Protein AF-I0KA19-F1 (afdb_monomer)

Sequence (74 aa):
MLTQSLSPLADYPVKESIRDLARLQRTYDPSDEVFWTYFNARVLQNEPIGVEDFVSQTYTTPEPYGQLSGASID

Radius of gyration: 19.94 Å; Cα contacts (8 Å, |Δi|>4): 35; chains: 1; bounding box: 19×35×82 Å

Structure (mmCIF, N/CA/C/O backbone):
data_AF-I0KA19-F1
#
_entry.id   AF-I0KA19-F1
#
loop_
_atom_site.group_PDB
_atom_site.id
_atom_site.type_symbol
_atom_site.label_atom_id
_atom_site.label_alt_id
_atom_site.label_comp_id
_atom_site.label_asym_id
_atom_site.label_entity_id
_atom_site.label_seq_id
_atom_site.pdbx_PDB_ins_code
_atom_site.Cartn_x
_atom_site.Cartn_y
_atom_site.Cartn_z
_atom_site.occupancy
_atom_site.B_iso_or_equiv
_atom_site.auth_seq_id
_atom_site.auth_comp_id
_atom_site.auth_asym_id
_atom_site.auth_atom_id
_atom_site.pdbx_PDB_model_num
ATOM 1 N N . MET A 1 1 ? -3.584 9.336 45.493 1.00 38.03 1 MET A N 1
ATOM 2 C CA . MET A 1 1 ? -2.752 9.794 44.363 1.00 38.03 1 MET A CA 1
ATOM 3 C C . MET A 1 1 ? -3.162 8.987 43.146 1.00 38.03 1 MET A C 1
ATOM 5 O O . MET A 1 1 ? -3.044 7.772 43.190 1.00 38.03 1 MET A O 1
ATOM 9 N N . LEU A 1 2 ? -3.760 9.626 42.140 1.00 43.50 2 LEU A N 1
ATOM 10 C CA . LEU A 1 2 ? -4.192 8.959 40.910 1.00 43.50 2 LEU A CA 1
ATOM 11 C C . LEU A 1 2 ? -2.967 8.833 40.002 1.00 43.50 2 LEU A C 1
ATOM 13 O O . LEU A 1 2 ? -2.571 9.804 39.364 1.00 43.50 2 LEU A O 1
ATOM 17 N N . THR A 1 3 ? -2.330 7.665 39.981 1.00 44.66 3 THR A N 1
ATOM 18 C CA . THR A 1 3 ? -1.331 7.345 38.959 1.00 44.66 3 THR A CA 1
ATOM 19 C C . THR A 1 3 ? -2.068 7.154 37.646 1.00 44.66 3 THR A C 1
ATOM 21 O O . THR A 1 3 ? -2.562 6.071 37.337 1.00 44.66 3 THR A O 1
ATOM 24 N N . GLN A 1 4 ? -2.198 8.252 36.909 1.00 44.47 4 GLN A N 1
ATOM 25 C CA . GLN A 1 4 ? -2.634 8.272 35.526 1.00 44.47 4 GLN A CA 1
ATOM 26 C C . GLN A 1 4 ? -1.590 7.486 34.724 1.00 44.47 4 GLN A C 1
ATOM 28 O O . GLN A 1 4 ? -0.537 8.006 34.359 1.00 44.47 4 GLN A O 1
ATOM 33 N N . SER A 1 5 ? -1.842 6.190 34.535 1.00 45.47 5 SER A N 1
ATOM 34 C CA . SER A 1 5 ? -1.123 5.380 33.561 1.00 45.47 5 SER A CA 1
ATOM 35 C C . SER A 1 5 ? -1.472 5.952 32.192 1.00 45.47 5 SER A C 1
ATOM 37 O O . SER A 1 5 ? -2.521 5.663 31.623 1.00 45.47 5 SER A O 1
ATOM 39 N N . LEU A 1 6 ? -0.629 6.855 31.700 1.00 51.00 6 LEU A N 1
ATOM 40 C CA . LEU A 1 6 ? -0.579 7.171 30.285 1.00 51.00 6 LEU A CA 1
ATOM 41 C C . LEU A 1 6 ? -0.111 5.888 29.601 1.00 51.00 6 LEU A C 1
ATOM 43 O O . LEU A 1 6 ? 1.086 5.627 29.535 1.00 51.00 6 LEU A O 1
ATOM 47 N N . SER A 1 7 ? -1.043 5.055 29.152 1.00 48.59 7 SER A N 1
ATOM 48 C CA . SER A 1 7 ? -0.756 4.114 28.078 1.00 48.59 7 SER A CA 1
ATOM 49 C C . SER A 1 7 ? -0.644 4.948 26.797 1.00 48.59 7 SER A C 1
ATOM 51 O O . SER A 1 7 ? -1.674 5.406 26.301 1.00 48.59 7 SER A O 1
ATOM 53 N N . PRO A 1 8 ? 0.547 5.224 26.233 1.00 53.84 8 PRO A N 1
ATOM 54 C CA . PRO A 1 8 ? 0.583 5.495 24.806 1.00 53.84 8 PRO A CA 1
ATOM 55 C C . PRO A 1 8 ? 0.215 4.177 24.097 1.00 53.84 8 PRO A C 1
ATOM 57 O O . PRO A 1 8 ? 0.455 3.118 24.666 1.00 53.84 8 PRO A O 1
ATOM 60 N N . LEU A 1 9 ? -0.262 4.228 22.848 1.00 51.69 9 LEU A N 1
ATOM 61 C CA . LEU A 1 9 ? -0.322 3.096 21.887 1.00 51.69 9 LEU A CA 1
ATOM 62 C C . LEU A 1 9 ? -1.688 2.426 21.611 1.00 51.69 9 LEU A C 1
ATOM 64 O O . LEU A 1 9 ? -1.718 1.223 21.385 1.00 51.69 9 LEU A O 1
ATOM 68 N N . ALA A 1 10 ? -2.804 3.156 21.518 1.00 51.81 10 ALA A N 1
ATOM 69 C CA . ALA A 1 10 ? -4.058 2.552 21.028 1.00 51.81 10 ALA A CA 1
ATOM 70 C C . ALA A 1 10 ? -4.691 3.215 19.790 1.00 51.81 10 ALA A C 1
ATOM 72 O O . ALA A 1 10 ? -5.836 2.904 19.491 1.00 51.81 10 ALA A O 1
ATOM 73 N N . ASP A 1 11 ? -4.005 4.115 19.066 1.00 56.09 11 ASP A N 1
ATOM 74 C CA . ASP A 1 11 ? -4.730 4.946 18.083 1.00 56.09 11 ASP A CA 1
ATOM 75 C C . ASP A 1 11 ? -3.960 5.421 16.836 1.00 56.09 11 ASP A C 1
ATOM 77 O O . ASP A 1 11 ? -4.211 6.519 16.349 1.00 56.09 11 ASP A O 1
ATOM 81 N N . TYR A 1 12 ? -3.023 4.643 16.271 1.00 59.41 12 TYR A N 1
ATOM 82 C CA . TYR A 1 12 ? -2.435 5.026 14.968 1.00 59.41 12 TYR A CA 1
ATOM 83 C C . TYR A 1 12 ? -2.349 3.965 13.849 1.00 59.41 12 TYR A C 1
ATOM 85 O O . TYR A 1 12 ? -1.546 4.178 12.936 1.00 59.41 12 TYR A O 1
ATOM 93 N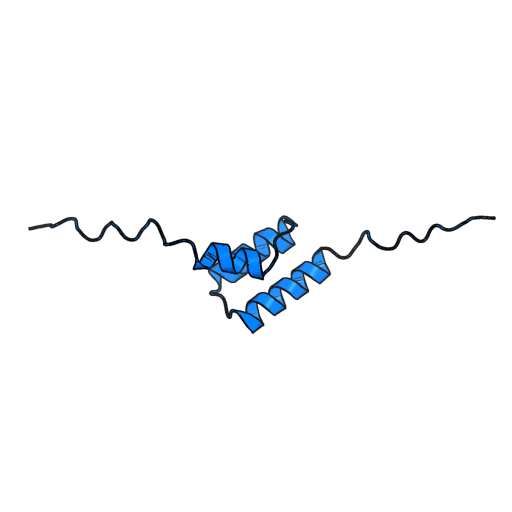 N . PRO A 1 13 ? -3.203 2.917 13.780 1.00 73.75 13 PRO A N 1
ATOM 94 C CA . PRO A 1 13 ? -3.159 1.979 12.652 1.00 73.75 13 PRO A CA 1
ATOM 95 C C . PRO A 1 13 ? -3.373 2.683 11.303 1.00 73.75 13 PRO A C 1
ATOM 97 O O . PRO A 1 13 ? -2.668 2.414 10.333 1.00 73.75 13 PRO A O 1
ATOM 100 N N . VAL A 1 14 ? -4.280 3.664 11.249 1.00 82.19 14 VAL A N 1
ATOM 101 C CA . VAL A 1 14 ? -4.611 4.386 10.010 1.00 82.19 14 VAL A CA 1
ATOM 102 C C . VAL A 1 14 ? -3.478 5.311 9.561 1.00 82.19 14 VAL A C 1
ATOM 104 O O . VAL A 1 14 ? -3.169 5.363 8.376 1.00 82.19 14 VAL A O 1
ATOM 107 N N . LYS A 1 15 ? -2.814 6.028 10.480 1.00 87.06 15 LYS A N 1
ATOM 108 C CA . LYS A 1 15 ? -1.703 6.923 10.102 1.00 87.06 15 LYS A CA 1
ATOM 109 C C . LYS A 1 15 ? -0.508 6.145 9.560 1.00 87.06 15 LYS A C 1
ATOM 111 O O . LYS A 1 15 ? 0.137 6.612 8.622 1.00 87.06 15 LYS A O 1
ATOM 116 N N . GLU A 1 16 ? -0.215 4.986 10.142 1.00 88.75 16 GLU A N 1
ATOM 117 C CA . GLU A 1 16 ? 0.820 4.091 9.623 1.00 88.75 16 GLU A CA 1
ATOM 118 C C . GLU A 1 16 ? 0.415 3.515 8.269 1.00 88.75 16 GLU A C 1
ATOM 120 O O . GLU A 1 16 ? 1.189 3.622 7.326 1.00 88.75 16 GLU A O 1
ATOM 125 N N . SER A 1 17 ? 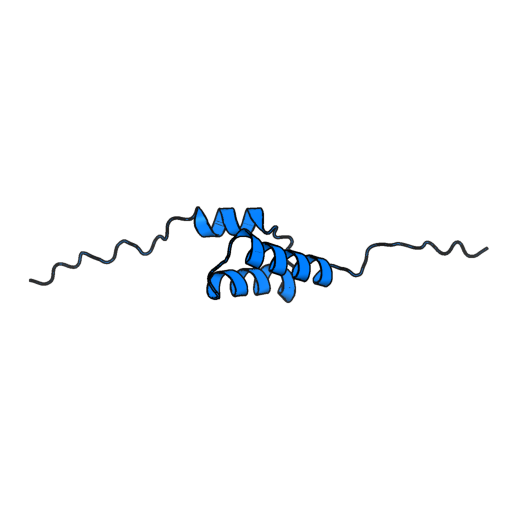-0.832 3.067 8.122 1.00 88.31 17 SER A N 1
ATOM 126 C CA . SER A 1 17 ? -1.350 2.575 6.840 1.00 88.31 17 SER A CA 1
ATOM 127 C C . SER A 1 17 ? -1.281 3.631 5.728 1.00 88.31 17 SER A C 1
ATOM 129 O O . SER A 1 17 ? -0.891 3.331 4.605 1.00 88.31 17 SER A O 1
ATOM 131 N N . ILE A 1 18 ? -1.583 4.899 6.031 1.00 89.75 18 ILE A N 1
ATOM 132 C CA . ILE A 1 18 ? -1.445 6.009 5.070 1.00 89.75 18 ILE A CA 1
ATOM 133 C C . ILE 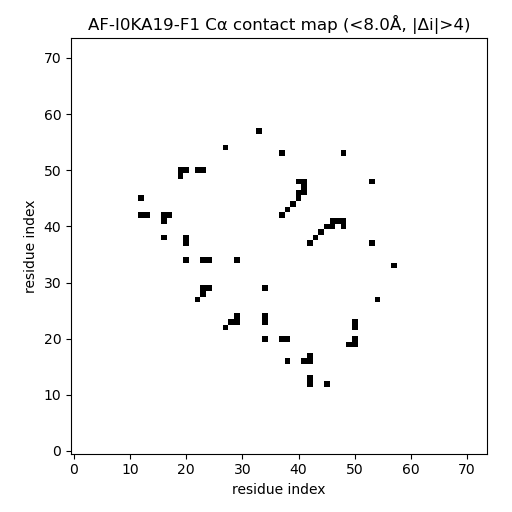A 1 18 ? 0.027 6.253 4.707 1.00 89.75 18 ILE A C 1
ATOM 135 O O . ILE A 1 18 ? 0.346 6.546 3.553 1.00 89.75 18 ILE A O 1
ATOM 139 N N . ARG A 1 19 ? 0.945 6.137 5.675 1.00 93.94 19 ARG A N 1
ATOM 140 C CA . ARG A 1 19 ? 2.386 6.243 5.408 1.00 93.94 19 ARG A CA 1
ATOM 141 C C . ARG A 1 19 ? 2.862 5.101 4.510 1.00 93.94 19 ARG A C 1
ATOM 143 O O . ARG A 1 19 ? 3.678 5.347 3.621 1.00 93.94 19 ARG A O 1
ATOM 150 N N . ASP A 1 20 ? 2.340 3.902 4.725 1.00 94.19 20 ASP A N 1
ATOM 151 C CA . ASP A 1 20 ? 2.644 2.723 3.922 1.00 94.19 20 ASP A CA 1
ATOM 152 C C . ASP A 1 20 ? 2.153 2.902 2.474 1.00 94.19 20 ASP A C 1
ATOM 154 O O . ASP A 1 20 ? 2.917 2.651 1.545 1.00 94.19 20 ASP A O 1
ATOM 158 N N . LEU A 1 21 ? 0.963 3.480 2.253 1.00 95.19 21 LEU A N 1
ATOM 159 C CA . LEU A 1 21 ? 0.488 3.841 0.903 1.00 95.19 21 LEU A CA 1
ATOM 160 C C . LEU A 1 21 ? 1.413 4.832 0.194 1.00 95.19 21 LEU A C 1
ATOM 162 O O . LEU A 1 21 ? 1.742 4.657 -0.978 1.00 95.19 21 LEU A O 1
ATOM 166 N N . ALA A 1 22 ? 1.855 5.876 0.899 1.00 94.81 22 ALA A N 1
ATOM 167 C CA . ALA A 1 22 ? 2.764 6.863 0.324 1.00 94.81 22 ALA A CA 1
ATOM 168 C C . ALA A 1 22 ? 4.126 6.245 -0.032 1.00 94.81 22 ALA A C 1
ATOM 170 O O . ALA A 1 22 ? 4.733 6.615 -1.039 1.00 94.81 22 ALA A O 1
ATOM 171 N N . ARG A 1 23 ? 4.609 5.298 0.783 1.00 96.12 23 ARG A N 1
ATOM 172 C CA . ARG A 1 23 ? 5.825 4.526 0.495 1.00 96.12 23 ARG A CA 1
ATOM 173 C C . ARG A 1 23 ? 5.642 3.621 -0.713 1.00 96.12 23 ARG A C 1
ATOM 175 O O . ARG A 1 23 ? 6.520 3.620 -1.572 1.00 96.12 23 ARG A O 1
ATOM 182 N N . LEU A 1 24 ? 4.519 2.909 -0.792 1.00 96.00 24 LEU A N 1
ATOM 183 C CA . LEU A 1 24 ? 4.197 2.044 -1.920 1.00 96.00 24 LEU A CA 1
ATOM 184 C C . LEU A 1 24 ? 4.216 2.847 -3.228 1.00 96.00 24 LEU A C 1
ATOM 186 O O . LEU A 1 24 ? 4.983 2.514 -4.129 1.00 96.00 24 LEU A O 1
ATOM 190 N N . GLN A 1 25 ? 3.473 3.959 -3.281 1.00 95.12 25 GLN A N 1
ATOM 191 C CA . GLN A 1 25 ? 3.416 4.821 -4.464 1.00 95.12 25 GLN A CA 1
ATOM 192 C C . GLN A 1 25 ? 4.794 5.358 -4.859 1.00 95.12 25 GLN A C 1
ATOM 194 O O . GLN A 1 25 ? 5.168 5.329 -6.026 1.00 95.12 25 GLN A O 1
ATOM 199 N N . ARG A 1 26 ? 5.561 5.868 -3.889 1.00 96.31 26 ARG A N 1
ATOM 200 C CA . ARG A 1 26 ? 6.830 6.550 -4.169 1.00 96.31 26 ARG A CA 1
ATOM 201 C C . ARG A 1 26 ? 7.954 5.599 -4.577 1.00 96.31 26 ARG A C 1
ATOM 203 O O . ARG A 1 26 ? 8.807 5.993 -5.366 1.00 96.31 26 ARG A O 1
ATOM 210 N N . THR A 1 27 ? 8.019 4.419 -3.968 1.00 96.44 27 THR A N 1
ATOM 211 C CA . THR A 1 27 ? 9.157 3.504 -4.131 1.00 96.44 27 THR A CA 1
ATOM 212 C C . THR A 1 27 ? 8.936 2.517 -5.269 1.00 96.44 27 THR A C 1
ATOM 214 O O . THR A 1 27 ? 9.899 2.167 -5.947 1.00 96.44 27 THR A O 1
ATOM 217 N N . TYR A 1 28 ? 7.694 2.072 -5.470 1.00 94.44 28 TYR A N 1
ATOM 218 C CA . TYR A 1 28 ? 7.387 0.959 -6.369 1.00 94.44 28 TYR A CA 1
ATOM 219 C C . TYR A 1 28 ? 6.523 1.348 -7.567 1.00 94.44 28 TYR A C 1
ATOM 221 O O . TYR A 1 28 ? 6.430 0.541 -8.482 1.00 94.44 28 TYR A O 1
ATOM 229 N N . ASP A 1 29 ? 5.927 2.548 -7.564 1.00 93.88 29 ASP A N 1
ATOM 230 C CA . ASP A 1 29 ? 5.032 3.042 -8.621 1.00 93.88 29 ASP A CA 1
ATOM 231 C C . ASP A 1 29 ? 4.040 1.957 -9.098 1.00 93.88 29 ASP A C 1
ATOM 233 O O . ASP A 1 29 ? 4.071 1.533 -10.256 1.00 93.88 29 ASP A O 1
ATOM 237 N N . PRO A 1 30 ? 3.225 1.403 -8.175 1.00 94.88 30 PRO A N 1
ATOM 238 C CA . PRO A 1 30 ? 2.340 0.287 -8.481 1.00 94.88 30 PRO A CA 1
ATOM 239 C C . PRO A 1 30 ? 1.297 0.695 -9.527 1.00 94.88 30 PRO A C 1
ATOM 241 O O . PRO A 1 30 ? 0.921 1.863 -9.630 1.00 94.88 30 PRO A O 1
ATOM 244 N N . SER A 1 31 ? 0.744 -0.288 -10.240 1.00 94.88 31 SER A N 1
ATOM 245 C CA . SER A 1 31 ? -0.496 -0.051 -10.981 1.00 94.88 31 SER A CA 1
ATOM 246 C C . SER A 1 31 ? -1.632 0.307 -1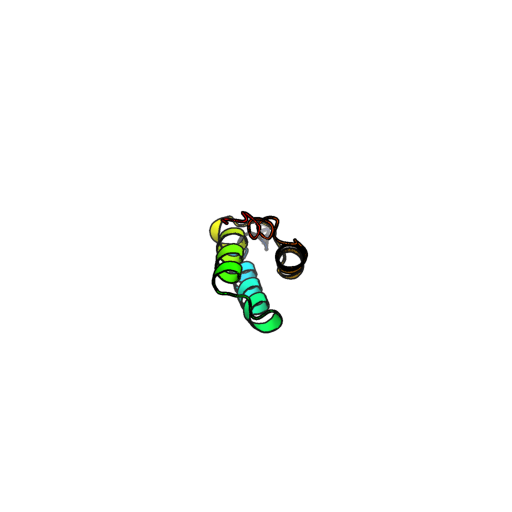0.016 1.00 94.88 31 SER A C 1
ATOM 248 O O . SER A 1 31 ? -1.612 -0.080 -8.843 1.00 94.88 31 SER A O 1
ATOM 250 N N . ASP A 1 32 ? -2.660 0.990 -10.524 1.00 94.38 32 ASP A N 1
ATOM 251 C CA . ASP A 1 32 ? -3.836 1.360 -9.728 1.00 94.38 32 ASP A CA 1
ATOM 252 C C . ASP A 1 32 ? -4.461 0.144 -9.024 1.00 94.38 32 ASP A C 1
ATOM 254 O O . ASP A 1 32 ? -4.825 0.215 -7.854 1.00 94.38 32 ASP A O 1
ATOM 258 N N . GLU A 1 33 ? -4.543 -1.001 -9.706 1.00 94.56 33 GLU A N 1
ATOM 259 C CA . GLU A 1 33 ? -5.086 -2.245 -9.148 1.00 94.56 33 GLU A CA 1
ATOM 260 C C . GLU A 1 33 ? -4.277 -2.751 -7.944 1.00 94.56 33 GLU A C 1
ATOM 262 O O . GLU A 1 33 ? -4.844 -3.105 -6.905 1.00 94.56 33 GLU A O 1
ATOM 267 N N . VAL A 1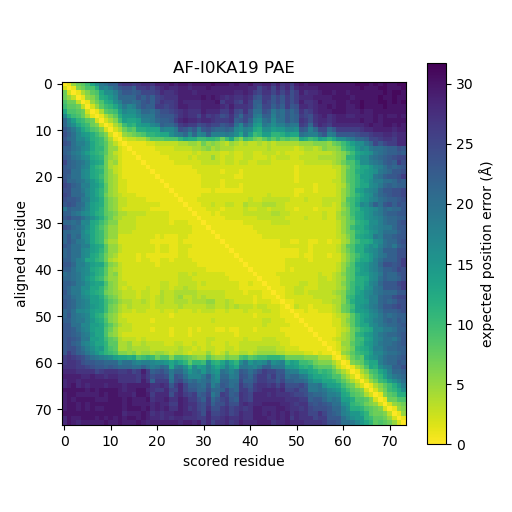 34 ? -2.948 -2.729 -8.047 1.00 94.75 34 VAL A N 1
ATOM 2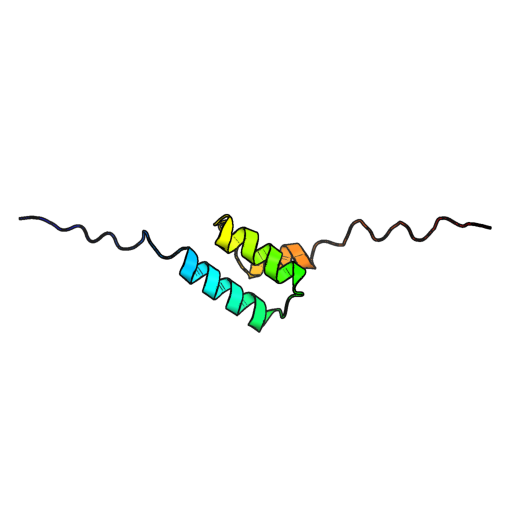68 C CA . VAL A 1 34 ? -2.045 -3.145 -6.966 1.00 94.75 34 VAL A CA 1
ATOM 269 C C . VAL A 1 34 ? -2.123 -2.162 -5.795 1.00 94.75 34 VAL A C 1
ATOM 271 O O . VAL A 1 34 ? -2.186 -2.582 -4.636 1.00 94.75 34 VAL A O 1
ATOM 274 N N . PHE A 1 35 ? -2.201 -0.860 -6.080 1.00 96.12 35 PHE A N 1
ATOM 275 C CA . PHE A 1 35 ? -2.389 0.174 -5.063 1.00 96.12 35 PHE A CA 1
ATOM 276 C C . PHE A 1 35 ? -3.703 -0.014 -4.290 1.00 96.12 35 PHE A C 1
ATOM 278 O O . PHE A 1 35 ? -3.705 -0.015 -3.054 1.00 96.12 35 PHE A O 1
ATOM 285 N N . TRP A 1 36 ? -4.819 -0.217 -4.997 1.00 96.31 36 TRP A N 1
ATOM 286 C CA . TRP A 1 36 ? -6.130 -0.414 -4.372 1.00 96.31 36 TRP A CA 1
ATOM 287 C C . TRP A 1 36 ? -6.218 -1.718 -3.581 1.00 96.31 36 TRP A C 1
ATOM 289 O O . TRP A 1 36 ? -6.838 -1.744 -2.514 1.00 96.31 36 TRP A O 1
ATOM 299 N N . THR A 1 37 ? -5.556 -2.773 -4.052 1.00 95.62 37 THR A N 1
ATOM 300 C CA . THR A 1 37 ? -5.461 -4.046 -3.328 1.00 95.62 37 THR A CA 1
ATOM 301 C C . THR A 1 37 ? -4.744 -3.860 -1.992 1.00 95.62 37 THR A C 1
ATOM 303 O O . THR A 1 37 ? -5.268 -4.263 -0.949 1.00 95.62 37 THR A O 1
ATOM 306 N N . TYR A 1 38 ? -3.599 -3.169 -1.997 1.00 95.31 38 TYR A N 1
ATOM 307 C CA . TYR A 1 38 ? -2.869 -2.865 -0.767 1.00 95.31 38 TYR A CA 1
ATOM 308 C C . TYR A 1 38 ? -3.678 -1.976 0.181 1.00 95.31 38 TYR A C 1
ATOM 310 O O . TYR A 1 38 ? -3.740 -2.244 1.380 1.00 95.31 38 TYR A O 1
ATOM 318 N N . PHE A 1 39 ? -4.346 -0.944 -0.345 1.00 94.94 39 PHE A N 1
ATOM 319 C CA . PHE A 1 39 ? -5.235 -0.083 0.437 1.00 94.94 39 PHE A CA 1
ATOM 320 C C . PHE A 1 39 ? -6.331 -0.881 1.148 1.00 94.94 39 PHE A C 1
ATOM 322 O O . PHE A 1 39 ? -6.542 -0.703 2.350 1.00 94.94 39 PHE A O 1
ATOM 329 N N . ASN A 1 40 ? -7.014 -1.769 0.427 1.00 94.62 40 ASN A N 1
ATOM 330 C CA . ASN A 1 40 ? -8.090 -2.571 0.992 1.00 94.62 40 ASN A CA 1
ATOM 331 C C . ASN A 1 40 ? -7.589 -3.451 2.152 1.00 94.62 40 ASN A C 1
ATOM 333 O O . ASN A 1 40 ? -8.175 -3.420 3.234 1.00 94.62 40 ASN A O 1
ATOM 337 N N . ALA A 1 41 ? -6.477 -4.163 1.964 1.00 92.19 41 ALA A N 1
ATOM 338 C CA . ALA A 1 41 ? -5.890 -5.009 3.004 1.00 92.19 41 ALA A CA 1
ATOM 339 C C . ALA A 1 41 ? -5.393 -4.181 4.205 1.00 92.19 41 ALA A C 1
ATOM 341 O O . ALA A 1 41 ? -5.787 -4.394 5.355 1.00 92.19 41 ALA A O 1
ATOM 342 N N . ARG A 1 42 ? -4.559 -3.171 3.945 1.00 91.19 42 ARG A N 1
ATOM 343 C CA . ARG A 1 42 ? -3.832 -2.447 4.991 1.00 91.19 42 ARG A CA 1
ATOM 344 C C . ARG A 1 42 ? -4.692 -1.432 5.744 1.00 91.19 42 ARG A C 1
ATOM 346 O O . ARG A 1 42 ? -4.543 -1.308 6.957 1.00 91.19 42 ARG A O 1
ATOM 353 N N . VAL A 1 43 ? -5.575 -0.707 5.052 1.00 89.00 43 VAL A N 1
ATOM 354 C CA . VAL A 1 43 ? -6.385 0.380 5.638 1.00 89.00 43 VAL A CA 1
ATOM 355 C C . VAL A 1 43 ? -7.776 -0.094 6.039 1.00 89.00 43 VAL A C 1
ATOM 357 O O . VAL A 1 43 ? -8.202 0.185 7.157 1.00 89.00 43 VAL A O 1
ATOM 360 N N . LEU A 1 44 ? -8.503 -0.769 5.141 1.00 90.25 44 LEU A N 1
ATOM 361 C CA . LEU A 1 44 ? -9.901 -1.140 5.404 1.00 90.25 44 LEU A CA 1
ATOM 362 C C . LEU A 1 44 ? -10.007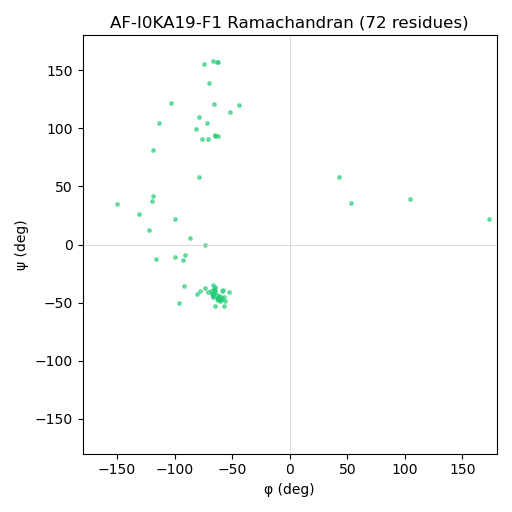 -2.386 6.284 1.00 90.25 44 LEU A C 1
ATOM 364 O O . LEU A 1 44 ? -10.824 -2.419 7.201 1.00 90.25 44 LEU A O 1
ATOM 368 N N . GLN A 1 45 ? -9.180 -3.395 6.015 1.00 89.94 45 GLN A N 1
ATOM 369 C CA . GLN A 1 45 ? -9.172 -4.658 6.759 1.00 89.94 45 GLN A CA 1
ATOM 370 C C . GLN A 1 45 ? -8.201 -4.636 7.950 1.00 89.94 45 GLN A C 1
ATOM 372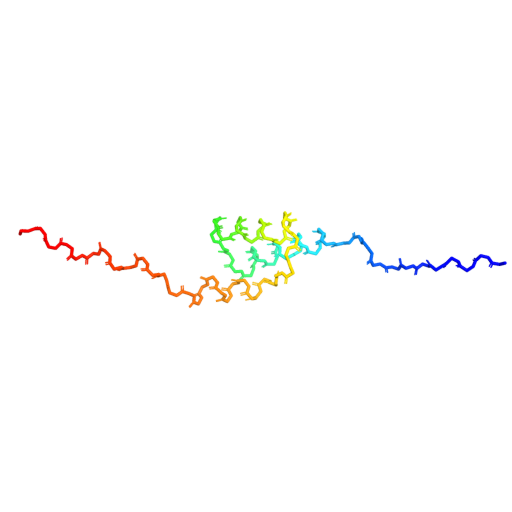 O O . GLN A 1 45 ? -8.253 -5.522 8.801 1.00 89.94 45 GLN A O 1
ATOM 377 N N . ASN A 1 46 ? -7.370 -3.589 8.051 1.00 88.44 46 ASN A N 1
ATOM 378 C CA . ASN A 1 46 ? -6.356 -3.416 9.093 1.00 88.44 46 ASN A CA 1
ATOM 379 C C . ASN A 1 46 ? -5.415 -4.630 9.208 1.00 88.44 46 ASN A C 1
ATOM 381 O O . ASN A 1 46 ? -4.995 -5.011 10.304 1.00 88.44 46 ASN A O 1
ATOM 385 N N . GLU A 1 47 ? -5.095 -5.253 8.073 1.00 89.25 47 GLU A N 1
ATOM 386 C CA . GLU A 1 47 ? -4.160 -6.368 8.039 1.00 89.25 47 GLU A CA 1
ATOM 387 C C . GLU A 1 47 ? -2.734 -5.875 8.334 1.00 89.25 47 GLU A C 1
ATOM 389 O O . GLU A 1 47 ? -2.319 -4.822 7.832 1.00 89.25 47 GLU A O 1
ATOM 394 N N . PRO A 1 48 ? -1.949 -6.618 9.136 1.00 88.88 48 PRO A N 1
ATOM 395 C CA . PRO A 1 48 ? -0.577 -6.257 9.478 1.00 88.88 48 PRO A CA 1
ATOM 396 C C . PRO A 1 48 ? 0.391 -6.615 8.336 1.00 88.88 48 PRO A C 1
ATOM 398 O O . PRO A 1 48 ? 1.326 -7.391 8.524 1.00 88.88 48 PRO A O 1
ATOM 401 N N . ILE A 1 49 ? 0.154 -6.072 7.141 1.00 89.12 49 ILE A N 1
ATOM 402 C CA . ILE A 1 49 ? 0.944 -6.339 5.935 1.00 89.12 49 ILE A CA 1
ATOM 403 C C . ILE A 1 49 ? 1.907 -5.183 5.621 1.00 89.12 49 ILE A C 1
ATOM 405 O O . ILE A 1 49 ? 1.503 -4.035 5.424 1.00 89.12 49 ILE A O 1
ATOM 409 N N . GLY A 1 50 ? 3.206 -5.484 5.568 1.00 91.62 50 GLY A N 1
ATOM 410 C CA . GLY A 1 50 ? 4.244 -4.527 5.179 1.00 91.62 50 GLY A CA 1
ATOM 411 C C . GLY A 1 50 ? 4.256 -4.258 3.673 1.00 91.62 50 GLY A C 1
ATOM 412 O O . GLY A 1 50 ? 3.826 -5.094 2.879 1.00 91.62 50 GLY A O 1
ATOM 413 N N . VAL A 1 51 ? 4.769 -3.093 3.273 1.00 93.12 51 VAL A N 1
ATOM 414 C CA . VAL A 1 51 ? 4.880 -2.704 1.855 1.00 93.12 51 VAL A CA 1
ATOM 415 C C . VAL A 1 51 ? 5.799 -3.673 1.107 1.00 93.12 51 VAL A C 1
ATOM 417 O O . VAL A 1 51 ? 5.465 -4.149 0.027 1.00 93.12 51 VAL A O 1
ATOM 420 N N . GLU A 1 52 ? 6.946 -3.993 1.697 1.00 94.88 52 GLU A N 1
ATOM 421 C CA . GLU A 1 52 ? 7.987 -4.825 1.099 1.00 94.88 52 GLU A CA 1
ATOM 422 C C . GLU A 1 52 ? 7.522 -6.278 0.917 1.00 94.88 52 GLU A C 1
ATOM 424 O O . GLU A 1 52 ? 7.752 -6.874 -0.138 1.00 94.88 52 GLU A O 1
ATOM 429 N N . ASP A 1 53 ? 6.825 -6.829 1.915 1.00 93.12 53 ASP A N 1
ATOM 430 C CA . ASP A 1 53 ? 6.203 -8.154 1.846 1.00 93.12 53 ASP A CA 1
ATOM 431 C C . ASP A 1 53 ? 5.128 -8.208 0.760 1.00 93.12 53 ASP A C 1
ATOM 433 O O . ASP A 1 53 ? 5.127 -9.125 -0.063 1.00 93.12 53 ASP A O 1
ATOM 437 N N . PHE A 1 54 ? 4.248 -7.204 0.711 1.00 94.06 54 PHE A N 1
ATOM 438 C CA . PHE A 1 54 ? 3.185 -7.140 -0.287 1.00 94.06 54 PHE A CA 1
ATOM 439 C C . PHE A 1 54 ? 3.732 -7.074 -1.717 1.00 94.06 54 PHE A C 1
ATOM 441 O O . PHE A 1 54 ? 3.293 -7.828 -2.585 1.00 94.06 54 PHE A O 1
ATOM 448 N N . VAL A 1 55 ? 4.719 -6.210 -1.966 1.00 93.50 55 VAL A N 1
ATOM 449 C CA . VAL A 1 55 ? 5.380 -6.096 -3.275 1.00 93.50 55 VAL A CA 1
ATOM 450 C C . VAL A 1 55 ? 6.071 -7.409 -3.632 1.00 93.50 55 VAL A C 1
ATOM 452 O O . VAL A 1 55 ? 5.899 -7.913 -4.741 1.00 93.50 55 VAL A O 1
ATOM 455 N N . SER A 1 56 ? 6.808 -8.003 -2.691 1.00 92.44 56 SER A N 1
ATOM 456 C CA . SER A 1 56 ? 7.484 -9.281 -2.929 1.00 92.44 56 SER A CA 1
ATOM 457 C C . SER A 1 56 ? 6.485 -10.360 -3.343 1.00 92.44 56 SER A C 1
ATOM 459 O O . SER A 1 56 ? 6.717 -11.048 -4.329 1.00 92.44 56 SER A O 1
ATOM 461 N N . GLN A 1 57 ? 5.341 -10.471 -2.670 1.00 91.06 57 GLN A N 1
ATOM 462 C CA . GLN A 1 57 ? 4.302 -11.444 -3.023 1.00 91.06 57 GLN A CA 1
ATOM 463 C C . GLN A 1 57 ? 3.650 -11.138 -4.378 1.00 91.06 57 GLN A C 1
ATOM 465 O O . GLN A 1 57 ? 3.482 -12.039 -5.199 1.00 91.06 57 GLN A O 1
ATOM 470 N N . THR A 1 58 ? 3.336 -9.868 -4.635 1.00 89.44 58 THR A N 1
ATOM 471 C CA . THR A 1 58 ? 2.620 -9.428 -5.842 1.00 89.44 58 THR A CA 1
ATOM 472 C C . THR A 1 58 ? 3.452 -9.619 -7.110 1.00 89.44 58 THR A C 1
ATOM 474 O O . THR A 1 58 ? 2.936 -10.100 -8.111 1.00 89.44 58 THR A O 1
ATOM 477 N N . TYR A 1 59 ? 4.748 -9.294 -7.073 1.00 84.62 59 TYR A N 1
ATOM 478 C CA . TYR A 1 59 ? 5.613 -9.333 -8.261 1.00 84.62 59 TYR A CA 1
ATOM 479 C C . TYR A 1 59 ? 6.484 -10.594 -8.368 1.00 84.62 59 TYR A C 1
ATOM 481 O O . TYR A 1 59 ? 7.077 -10.830 -9.419 1.00 84.62 59 TYR A O 1
ATOM 489 N N . THR A 1 60 ? 6.566 -11.418 -7.315 1.00 79.81 60 THR A N 1
ATOM 490 C CA . THR A 1 60 ? 7.258 -12.725 -7.371 1.00 79.81 60 THR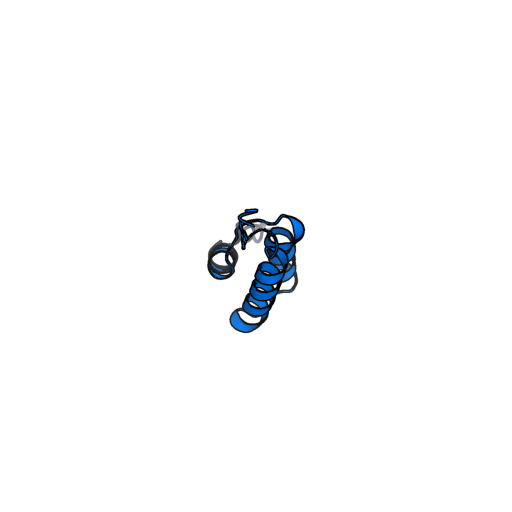 A CA 1
ATOM 491 C C . THR A 1 60 ? 6.309 -13.866 -7.726 1.00 79.81 60 THR A C 1
ATOM 493 O O . THR A 1 60 ? 6.776 -14.950 -8.063 1.00 79.81 60 THR A O 1
ATOM 496 N N . THR A 1 61 ? 4.991 -13.656 -7.682 1.00 65.31 61 THR A N 1
ATOM 497 C CA . THR A 1 61 ? 4.028 -14.669 -8.123 1.00 65.31 61 THR A CA 1
ATOM 498 C C . THR A 1 61 ? 3.948 -14.653 -9.654 1.00 65.31 61 THR A C 1
ATOM 500 O O . THR A 1 61 ? 3.425 -13.691 -10.213 1.00 65.31 61 THR A O 1
ATOM 503 N N . PRO A 1 62 ? 4.453 -15.677 -10.373 1.00 54.72 62 PRO A N 1
ATOM 504 C CA . PRO A 1 62 ? 4.164 -15.806 -11.792 1.00 54.72 62 PRO A CA 1
ATOM 505 C C . PRO A 1 62 ? 2.666 -16.079 -11.954 1.00 54.72 62 PRO A C 1
ATOM 507 O O . PRO A 1 62 ? 2.143 -17.052 -11.411 1.00 54.72 62 PRO A O 1
ATOM 510 N N . GLU A 1 63 ? 1.981 -15.207 -12.685 1.00 56.91 63 GLU A N 1
ATOM 511 C CA . GLU A 1 63 ? 0.584 -15.365 -13.094 1.00 56.91 63 GLU A CA 1
ATOM 512 C C . GLU A 1 63 ? 0.302 -16.804 -13.592 1.00 56.91 63 GLU A C 1
ATOM 514 O O . GLU A 1 63 ? 0.886 -17.225 -14.596 1.00 56.91 63 GLU A O 1
ATOM 519 N N . PRO A 1 64 ? -0.615 -17.578 -12.974 1.00 53.88 64 PRO A N 1
ATOM 520 C CA . PRO A 1 64 ? -1.015 -18.891 -13.491 1.00 53.88 64 PRO A CA 1
ATOM 521 C C . PRO A 1 64 ? -1.922 -18.810 -14.737 1.00 53.88 64 PRO A C 1
ATOM 523 O O . PRO A 1 64 ? -2.297 -19.842 -15.288 1.00 53.88 64 PRO A O 1
ATOM 526 N N . TYR A 1 65 ? -2.261 -17.608 -15.222 1.00 48.78 65 TYR A N 1
ATOM 527 C CA . TYR A 1 65 ? -3.172 -17.395 -16.356 1.00 48.78 65 TYR A CA 1
ATOM 528 C C . TYR A 1 65 ? -2.469 -17.117 -17.699 1.00 48.78 65 TYR A C 1
ATOM 530 O O . TYR A 1 65 ? -3.076 -16.596 -18.630 1.00 48.78 65 TYR A O 1
ATOM 538 N N . GLY A 1 66 ? -1.205 -17.523 -17.850 1.00 51.09 66 GLY A N 1
ATOM 539 C CA . GLY A 1 66 ? -0.451 -17.414 -19.109 1.00 51.09 66 GLY A CA 1
ATOM 540 C C . GLY A 1 66 ? -0.608 -18.579 -20.104 1.00 51.09 66 GLY A C 1
ATOM 541 O O . GLY A 1 66 ? 0.096 -18.602 -21.110 1.00 51.09 66 GLY A O 1
ATOM 542 N N . GLN A 1 67 ? -1.478 -19.568 -19.856 1.00 49.38 67 GLN A N 1
ATOM 543 C CA . GLN A 1 67 ? -1.548 -20.813 -20.651 1.00 49.38 67 GLN A CA 1
ATOM 544 C C . GLN A 1 67 ? -2.896 -21.078 -21.346 1.00 49.38 67 GLN A C 1
ATOM 546 O O . GLN A 1 67 ? -3.304 -22.225 -21.500 1.00 49.38 67 GLN A O 1
ATOM 551 N N . LEU A 1 68 ? -3.569 -20.039 -21.847 1.00 51.97 68 LEU A N 1
ATOM 552 C CA . LEU A 1 68 ? -4.667 -20.199 -22.817 1.00 51.97 68 LEU A CA 1
ATOM 553 C C . LEU A 1 68 ? -4.364 -19.500 -24.153 1.00 51.97 68 LEU A C 1
ATOM 555 O O . LEU A 1 68 ? -5.236 -18.894 -24.760 1.00 51.97 68 LEU A O 1
ATOM 559 N N . SER A 1 69 ? -3.127 -19.612 -24.639 1.00 56.94 69 SER A N 1
ATOM 560 C CA . SER A 1 69 ? -2.766 -19.268 -26.022 1.00 56.94 69 SER A CA 1
ATOM 561 C C . SER A 1 69 ? -2.236 -20.517 -26.710 1.00 56.94 69 SER A C 1
ATOM 563 O O . SER A 1 69 ? -1.035 -20.762 -26.761 1.00 56.94 69 SER A O 1
ATOM 565 N N . GLY A 1 70 ? -3.160 -21.358 -27.167 1.00 53.16 70 GLY A N 1
ATOM 566 C CA . GLY A 1 70 ? -2.830 -22.605 -27.854 1.00 53.16 70 GLY A CA 1
ATOM 567 C C . GLY A 1 70 ? -4.021 -23.511 -28.151 1.00 53.16 70 GLY A C 1
ATOM 568 O O . GLY A 1 70 ? -3.830 -24.707 -28.332 1.00 53.16 70 GLY A O 1
ATOM 569 N N . ALA A 1 71 ? -5.249 -22.984 -28.194 1.00 50.22 71 ALA A N 1
ATOM 570 C CA . ALA A 1 71 ? -6.300 -23.654 -28.945 1.00 50.22 71 ALA A CA 1
ATOM 571 C C . ALA A 1 71 ? -6.029 -23.351 -30.422 1.00 50.22 71 ALA A C 1
ATOM 573 O O . ALA A 1 71 ? -6.441 -22.312 -30.935 1.00 50.22 71 ALA A O 1
ATOM 574 N N . SER A 1 72 ? -5.261 -24.227 -31.071 1.00 56.53 72 SER A N 1
ATOM 575 C CA . SER A 1 72 ? -5.229 -24.310 -32.526 1.00 56.53 72 SER A CA 1
ATOM 576 C C . SER A 1 72 ? -6.669 -24.427 -33.016 1.00 56.53 72 SER A C 1
ATOM 578 O O . SER A 1 72 ? -7.341 -25.416 -32.722 1.00 56.53 72 SER A O 1
ATOM 580 N N . ILE A 1 73 ? -7.148 -23.409 -33.723 1.00 56.78 73 ILE A N 1
ATOM 581 C CA . ILE A 1 73 ? -8.316 -23.536 -34.584 1.00 56.78 73 ILE A CA 1
ATOM 582 C C . ILE A 1 73 ? -7.803 -23.354 -36.007 1.00 56.78 73 ILE A C 1
ATOM 584 O O . ILE A 1 73 ? -7.463 -22.240 -36.390 1.00 56.78 73 ILE A O 1
ATOM 588 N N . ASP A 1 74 ? -7.737 -24.511 -36.670 1.00 50.88 74 ASP A N 1
ATOM 589 C CA . ASP A 1 74 ? -7.574 -24.815 -38.102 1.00 50.88 74 ASP A CA 1
ATOM 590 C C . ASP A 1 74 ? -6.397 -24.178 -38.864 1.00 50.88 74 ASP A C 1
ATOM 592 O O . ASP A 1 74 ? -6.451 -22.981 -39.225 1.00 50.88 74 ASP A O 1
#

Organism: NCBI:txid1166018

Solvent-accessible surface area (backbone atoms only — not comparable to full-atom values): 4864 Å² total; per-residue (Å²): 134,86,81,78,76,80,74,80,88,88,84,53,71,61,62,51,33,52,51,44,51,54,47,39,49,72,76,64,62,57,54,70,69,58,48,52,52,50,44,45,42,30,57,74,65,59,43,97,68,53,60,69,59,51,50,50,55,64,74,66,52,77,71,88,80,79,79,82,83,75,82,84,77,132

Mean predicted aligned error: 12.23 Å

pLDDT: mean 77.75, std 19.77, range [38.03, 96.44]

Nearest PDB structures (foldseek):
  2lhc-assembly1_A  TM=4.615E-01  e=1.568E+00  synthetic construct
  2m0c-assembly1_A  TM=3.248E-01  e=8.108E+00  Homo sapiens

Foldseek 3Di:
DDPPPPPPDDDCQQVVLVVQLVCLCPPPVDDPVLSVVSCCQRHVVVHPDHSVNSCCVVVVDDDPPPPPPDPDDD

Secondary structure (DSSP, 8-state):
---------SS-HHHHHHHHHHHHHHHH---HHHHHHHHIIIIIS-----HHHHHHHHHHS--TT---------

=== Feature glossary ===
A reading guide for the features in this record.

Start from the sequence.

  · This is the polypeptide sequence — one letter per residue, N-terminus first. Length ranges from a few dozen residues for small domains to over a thousand for large multi-domain proteins.

Fold it, and you get atomic coordinates and the backbone conformation that goes with them.

  · Structure coordinates are given as an mmCIF _atom_site loop: one row per atom with element, residue name, chain id, sequence number, and x/y/z position in Å. Only the four main-chain atoms per residue are included here; side chains are omitted to keep the record compact.

  · Backbone dihedral angles. Every residue except chain termini has a φ (preceding-C → N → Cα → C) and a ψ (N → Cα → C → next-N). They are reported in degrees following the IUPAC sign convention. Secondary structure is essentially a statement about which (φ, ψ) basin each residue occupies.

  · The SS8 string is DSSP's per-residue secondary-structure call. α-helix (H) means an i→i+4 H-bond ladder; β-strand (E) means the residue participates in a β-sheet; 3₁₀ (G) and π (I) are tighter and wider helices; T/S are turns/bends; '-' is loop.

  · SS3 is a coarse helix/strand/coil call (letters a/b/c) made by the P-SEA algorithm from inter-Cα distances and dihedrals. It is less detailed than DSSP but needs only Cα positions.

Summarize the fold with a handful of shape descriptors and a per-residue structural alphabet.

  · Radius of gyration (Rg) is the root-mean-square distance of Cα atoms from their centroid — a single number for overall size and compactness. A globular domain of N residues has Rg ≈ 2.2·N^0.38 Å; an extended or disordered chain has a much larger Rg. The Cα contact count is the number of residue pairs whose Cα atoms are within 8 Å and are more than four positions apart in sequence — a standard proxy for tertiary packing density. The bounding box is the smallest axis-aligned box enclosing all Cα atoms.

  · The Foldseek 3Di string encodes local tertiary geometry as a 20-letter alphabet — one character per residue — derived from the relative positions of nearby Cα atoms. Unlike the amino-acid sequence, 3Di is a direct function of the 3D structure, so two proteins with the same fold have similar 3Di strings even at low sequence identity.

  · Solvent-accessible surface area (SASA) is the area in Å² traced out by the centre of a 1.4 Å probe sphere (a water molecule) rolled over the protein's van der Waals surface (Shrake–Rupley / Lee–Richards construction). Buried residues have near-zero SASA; fully exposed residues can exceed 200 Å². The total SASA scales roughly with the number of surface residues.

Ask how reliable the model is.

  · pLDDT (predicted Local Distance Difference Test) is AlphaFold's per-residue confidence score, ranging from 0 to 100. Values above 90 indicate high confidence (typically well-packed cores); 70–90 is confident; 50–70 low confidence; below 50 usually means the region is disordered or the prediction is unreliable there. AlphaFold stores pLDDT in the mmCIF B-factor column.

  · B-factor (Debye–Waller factor) reflects atomic displacement in the crystal lattice. It is an experimental observable (units Å²), not a prediction; low values mean the atom is pinned down, high values mean it moves or is heterogeneous across the crystal.

  · Predicted Aligned Error (PAE) is an AlphaFold confidence matrix: entry (i, j) is the expected error in the position of residue j, in ångströms, when the prediction is superimposed on the true structure at residue i. Low PAE within a block of residues means that block is internally rigid and well-predicted; high PAE between two blocks means their relative placement is uncertain even if each block individually is confident.

Place it in context: what it resembles, what it is annotated as, and how it looks.

  · Nearest PDB neighbors are the top structural matches found by Foldseek when searching this structure against the entire Protein Data Bank. Each hit reports a TM-score (0 to 1; >0.5 almost always implies the same fold) and an E-value. These are *structural* homologs — they may share no detectable sequence similarity.

  · Functional annotations link the protein to curated databases. InterPro entries identify conserved domains and families by matching the sequence against member-database signatures (Pfam, PROSITE, CDD, …). Gene Ontology (GO) terms describe molecular function, biological process, and cellular component in a controlled vocabulary. CATH places the structure in a hierarchical fold classification (Class/Architecture/Topology/Homologous-superfamily). The organism is the source species.

  · Three diagnostic plots accompany the record. The Cα contact map visualizes the tertiary structure as a 2D adjacency matrix (8 Å cutoff, sequence-local contacts suppressed). The Ramachandran plot shows the distribution of backbone (φ, ψ) torsions, with points in the α and β basins reflecting secondary structure content. The PAE plot shows AlphaFold's inter-residue confidence as a color matrix.

  · Six rendered views show the 3D structure from the faces of a cube — i.e. along ±x, ±y, ±z. Rendering representation is drawn randomly per protein from cartoon (secondary-structure ribbons), sticks (backbone bonds), or molecular surface; coloring is either N→C rainbow (blue at the N-terminus through red at the C-terminus) or one color per chain.